Protein AF-A0A336NGI5-F1 (afdb_monomer)

Mean predicted aligned error: 13.51 Å

pLDDT: mean 70.42, std 15.12, range [44.22, 92.12]

Secondary structure (DSSP, 8-state):
--HHHHHHHHHHHHHHHHHT-TTS-HHHHHHHHHHHHHHHHHHHHHHHHHSTTHHHHHHHHTTTTSS---GGGHHHHHHTS-----------

Sequence (92 aa):
MNSSVDFLCDLWMALFKLSNHRGIGDEDCNAIVEVMESVVDALVLKLQDDVPNITKILAILTDFGASELPHRMDSLLRTYEPNLESPIKKVA

Radius of gyration: 18.2 Å; Cα contacts (8 Å, |Δi|>4): 40; chains: 1; bounding box: 48×31×56 Å

Foldseek 3Di:
DPVVLVVLVVLLVVLVVVLPDPPDDPVRSVVSVVVSVVSVVVNVVVVCVVPPCVVVVCCVVVVVPVDDNPPVCVVVVVVPDPPPPDPPPPPD

Organism: Bartonella grahamii (NCBI:txid33045)

Structure (mmCIF, N/CA/C/O backbone):
data_AF-A0A336NGI5-F1
#
_entry.id   AF-A0A336NGI5-F1
#
loop_
_atom_site.group_PDB
_atom_site.id
_atom_site.type_symbol
_atom_site.label_atom_id
_atom_site.label_alt_id
_atom_site.label_comp_id
_atom_site.label_asym_id
_atom_site.label_entity_id
_atom_site.label_seq_id
_atom_site.pdbx_PDB_ins_code
_atom_site.Cartn_x
_atom_site.Cartn_y
_atom_site.Cartn_z
_atom_site.occupancy
_atom_site.B_iso_or_equiv
_atom_site.auth_seq_id
_atom_site.auth_comp_id
_atom_site.auth_asym_id
_atom_site.auth_atom_id
_atom_site.pdbx_PDB_model_num
ATOM 1 N N . MET A 1 1 ? -7.358 -16.769 5.629 1.00 51.56 1 MET A N 1
ATOM 2 C CA . MET A 1 1 ? -6.507 -15.715 5.048 1.00 51.56 1 MET A CA 1
ATOM 3 C C . MET A 1 1 ? -7.335 -14.998 4.003 1.00 51.56 1 MET A C 1
ATOM 5 O O . MET A 1 1 ? -7.97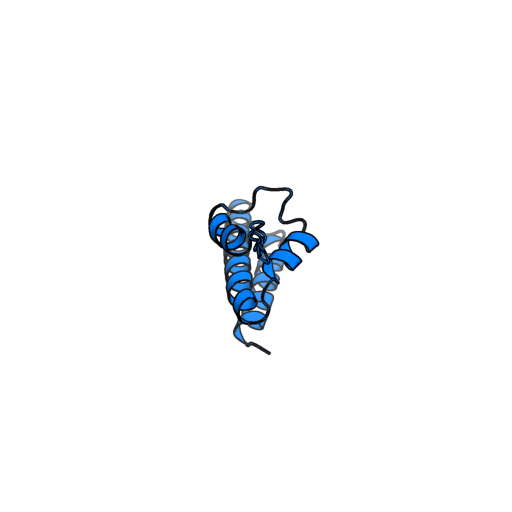8 -15.672 3.204 1.00 51.56 1 MET A O 1
ATOM 9 N N . ASN A 1 2 ? -7.465 -13.678 4.122 1.00 66.25 2 ASN A N 1
ATOM 10 C CA . ASN A 1 2 ? -8.304 -12.881 3.233 1.00 66.25 2 ASN A CA 1
ATOM 11 C C . ASN A 1 2 ? -7.535 -12.711 1.915 1.00 66.25 2 ASN A C 1
ATOM 13 O O . ASN A 1 2 ? -6.570 -11.954 1.861 1.00 66.25 2 ASN A O 1
ATOM 17 N N . SER A 1 3 ? -7.913 -13.463 0.878 1.00 78.44 3 SER A N 1
ATOM 18 C CA . SER A 1 3 ? -7.120 -13.621 -0.352 1.00 78.44 3 SER A CA 1
ATOM 19 C C . SER A 1 3 ? -6.795 -12.303 -1.060 1.00 78.44 3 SER A C 1
ATOM 21 O O . SER A 1 3 ? -5.842 -12.240 -1.829 1.00 78.44 3 SER A O 1
ATOM 23 N N . SER A 1 4 ? -7.572 -11.243 -0.813 1.00 83.31 4 SER A N 1
ATOM 24 C CA . SER A 1 4 ? -7.282 -9.909 -1.341 1.00 83.31 4 SER A CA 1
ATOM 25 C C . SER A 1 4 ? -6.153 -9.195 -0.600 1.00 83.31 4 SER A C 1
ATOM 27 O O . SER A 1 4 ? -5.409 -8.459 -1.232 1.00 83.31 4 SER A O 1
ATOM 29 N N . VAL A 1 5 ? -6.018 -9.383 0.717 1.00 84.19 5 VAL A N 1
ATOM 30 C CA . VAL A 1 5 ? -4.944 -8.755 1.508 1.00 84.19 5 VAL A CA 1
ATOM 31 C C . VAL A 1 5 ? -3.602 -9.368 1.128 1.00 84.19 5 VAL A C 1
ATOM 33 O O . VAL A 1 5 ? -2.664 -8.632 0.840 1.00 84.19 5 VAL A O 1
ATOM 36 N N . ASP A 1 6 ? -3.539 -10.699 1.039 1.00 86.19 6 ASP A N 1
ATOM 37 C CA . ASP A 1 6 ? -2.323 -11.411 0.629 1.00 86.19 6 ASP A CA 1
ATOM 38 C C . ASP A 1 6 ? -1.878 -10.974 -0.779 1.00 86.19 6 ASP A C 1
ATOM 40 O O . ASP A 1 6 ? -0.718 -10.627 -0.984 1.00 86.19 6 ASP A O 1
ATOM 44 N N . PHE A 1 7 ? -2.823 -10.869 -1.724 1.00 91.06 7 PHE A N 1
ATOM 45 C CA . PHE A 1 7 ? -2.553 -10.357 -3.071 1.00 91.06 7 PHE A CA 1
ATOM 46 C C . PHE A 1 7 ? -1.996 -8.925 -3.070 1.00 91.06 7 PHE A C 1
ATOM 48 O O . PHE A 1 7 ? -1.050 -8.634 -3.800 1.00 91.06 7 PHE A O 1
ATOM 55 N N . LEU A 1 8 ? -2.570 -8.019 -2.272 1.00 88.81 8 LEU A N 1
ATOM 56 C CA . LEU A 1 8 ? -2.112 -6.629 -2.210 1.00 88.81 8 LEU A CA 1
ATOM 57 C C . LEU A 1 8 ? -0.715 -6.515 -1.578 1.00 88.81 8 LEU A C 1
ATOM 59 O O . LEU A 1 8 ? 0.103 -5.728 -2.053 1.00 88.81 8 LEU A O 1
ATOM 63 N N . CYS A 1 9 ? -0.412 -7.328 -0.563 1.00 85.62 9 CYS A N 1
ATOM 64 C CA . CYS A 1 9 ? 0.931 -7.428 0.014 1.00 85.62 9 CYS A CA 1
ATOM 65 C C . CYS A 1 9 ? 1.954 -7.929 -1.017 1.00 85.62 9 CYS A C 1
ATOM 67 O O . CYS A 1 9 ? 3.024 -7.334 -1.169 1.00 85.62 9 CYS A O 1
ATOM 69 N N . ASP A 1 10 ? 1.619 -8.988 -1.759 1.00 89.88 10 ASP A N 1
ATOM 70 C CA . ASP A 1 10 ? 2.486 -9.546 -2.802 1.00 89.88 10 ASP A CA 1
ATOM 71 C C . ASP A 1 10 ? 2.723 -8.545 -3.941 1.00 89.88 10 ASP A C 1
ATOM 73 O O . ASP A 1 10 ? 3.854 -8.392 -4.414 1.00 89.88 10 ASP A O 1
ATOM 77 N N . LEU A 1 11 ? 1.679 -7.815 -4.347 1.00 92.12 11 LEU A N 1
ATOM 78 C CA . LEU A 1 11 ? 1.770 -6.761 -5.354 1.00 92.12 11 LEU A CA 1
ATOM 79 C C . LEU A 1 11 ? 2.694 -5.629 -4.896 1.00 92.12 11 LEU A C 1
ATOM 81 O O . LEU A 1 11 ? 3.586 -5.232 -5.645 1.00 92.12 11 LEU A O 1
ATOM 85 N N . TRP A 1 12 ? 2.529 -5.144 -3.663 1.00 91.44 12 TRP A N 1
ATOM 86 C CA . TRP A 1 12 ? 3.394 -4.104 -3.106 1.00 91.44 12 TRP A CA 1
ATOM 87 C C . TRP A 1 12 ? 4.863 -4.549 -3.086 1.00 91.44 12 TRP A C 1
ATOM 89 O O . TRP A 1 12 ? 5.746 -3.818 -3.530 1.00 91.44 12 TRP A O 1
ATOM 99 N N . MET A 1 13 ? 5.131 -5.788 -2.658 1.00 87.31 13 MET A N 1
ATOM 100 C CA . MET A 1 13 ? 6.481 -6.359 -2.641 1.00 87.31 13 MET A CA 1
ATOM 101 C C . MET A 1 13 ? 7.089 -6.503 -4.041 1.00 87.31 13 MET A C 1
ATOM 103 O O . MET A 1 13 ? 8.295 -6.304 -4.212 1.00 87.31 13 MET A O 1
ATOM 107 N N . ALA A 1 14 ? 6.287 -6.865 -5.044 1.00 90.19 14 ALA A N 1
ATOM 108 C CA . ALA A 1 14 ? 6.736 -6.940 -6.431 1.00 90.19 14 ALA A CA 1
ATOM 109 C C . ALA A 1 14 ? 7.093 -5.550 -6.982 1.00 90.19 14 ALA A C 1
ATOM 111 O O . ALA A 1 14 ? 8.154 -5.392 -7.587 1.00 90.19 14 ALA A O 1
ATOM 112 N N . LEU A 1 15 ? 6.259 -4.542 -6.712 1.00 87.38 15 LEU A N 1
ATOM 113 C CA . LEU A 1 15 ? 6.498 -3.154 -7.117 1.00 87.38 15 LEU A CA 1
ATOM 114 C C . LEU A 1 15 ? 7.722 -2.554 -6.419 1.00 87.38 15 LEU A C 1
ATOM 116 O O . LEU A 1 15 ? 8.542 -1.931 -7.082 1.00 87.38 15 LEU A O 1
ATOM 120 N N . PHE A 1 16 ? 7.924 -2.821 -5.127 1.00 84.75 16 PHE A N 1
ATOM 121 C CA . PHE A 1 16 ? 9.119 -2.384 -4.398 1.00 84.75 16 PHE A CA 1
ATOM 122 C C . PHE A 1 16 ? 10.410 -2.979 -4.980 1.00 84.75 16 PHE A C 1
ATOM 124 O O . PHE A 1 16 ? 11.440 -2.313 -5.072 1.00 84.75 16 PHE A O 1
ATOM 131 N N . LYS A 1 17 ? 10.386 -4.251 -5.393 1.00 86.50 17 LYS A N 1
ATOM 132 C CA . LYS A 1 17 ? 11.534 -4.860 -6.085 1.00 86.50 17 LYS A CA 1
ATOM 133 C C . LYS A 1 17 ? 11.770 -4.220 -7.448 1.00 86.50 17 LYS A C 1
ATOM 135 O O . LYS A 1 17 ? 12.922 -4.071 -7.849 1.00 86.50 17 LYS A O 1
ATOM 140 N N . LEU A 1 18 ? 10.688 -3.876 -8.142 1.00 86.44 18 LEU A N 1
ATOM 141 C CA . LEU A 1 18 ? 10.740 -3.233 -9.443 1.00 86.44 18 LEU A CA 1
ATOM 142 C C . LEU A 1 18 ? 11.330 -1.821 -9.326 1.00 86.44 18 LEU A C 1
ATOM 144 O O . LEU A 1 18 ? 12.311 -1.549 -10.004 1.00 86.44 18 LEU A O 1
ATOM 148 N N . SER A 1 19 ? 10.835 -0.976 -8.415 1.00 82.44 19 SER A N 1
ATOM 149 C CA . SER A 1 19 ? 11.338 0.394 -8.213 1.00 82.44 19 SER A CA 1
ATOM 150 C C . SER A 1 19 ? 12.816 0.445 -7.819 1.00 82.44 19 SER A C 1
ATOM 152 O O . SER A 1 19 ? 13.540 1.341 -8.235 1.00 82.44 19 SER A O 1
ATOM 154 N N . ASN A 1 20 ? 13.303 -0.555 -7.082 1.00 82.25 20 ASN A N 1
ATOM 155 C CA . ASN A 1 20 ? 14.717 -0.664 -6.712 1.00 82.25 20 ASN A CA 1
ATOM 156 C C . ASN A 1 20 ? 15.605 -1.316 -7.791 1.00 82.25 20 ASN A C 1
ATOM 158 O O . ASN A 1 20 ? 16.808 -1.513 -7.579 1.00 82.25 20 ASN A O 1
ATOM 162 N N . HIS A 1 21 ? 15.051 -1.699 -8.942 1.00 87.38 21 HIS A N 1
ATOM 163 C CA . HIS A 1 21 ? 15.826 -2.293 -10.021 1.00 87.38 21 HIS A CA 1
ATOM 164 C C . HIS A 1 21 ? 16.667 -1.221 -10.729 1.00 87.38 21 HIS A C 1
ATOM 166 O O . HIS A 1 21 ? 16.133 -0.283 -11.311 1.00 87.38 21 HIS A O 1
ATOM 172 N N . ARG A 1 22 ? 17.997 -1.403 -10.773 1.00 72.75 22 ARG A N 1
ATOM 173 C CA . ARG A 1 22 ? 18.968 -0.439 -11.351 1.00 72.75 22 ARG A CA 1
ATOM 174 C C . ARG A 1 22 ? 18.723 -0.021 -12.809 1.00 72.75 22 ARG A C 1
ATOM 176 O O . ARG A 1 22 ? 19.399 0.879 -13.289 1.00 72.75 22 ARG A O 1
ATOM 183 N N . GLY A 1 23 ? 17.846 -0.718 -13.528 1.00 80.25 23 GLY A N 1
ATOM 184 C CA . GLY A 1 23 ? 17.521 -0.440 -14.929 1.00 80.25 23 GLY A CA 1
ATOM 185 C C . GLY A 1 23 ? 16.292 0.442 -15.152 1.00 80.25 23 GLY A C 1
ATOM 186 O O . GLY A 1 23 ? 15.932 0.646 -16.305 1.00 80.25 23 GLY A O 1
ATOM 187 N N . ILE A 1 24 ? 15.626 0.900 -14.092 1.00 80.06 24 ILE A N 1
ATOM 188 C CA . ILE A 1 24 ? 14.439 1.756 -14.185 1.00 80.06 24 ILE A CA 1
ATOM 189 C C . ILE A 1 24 ? 14.857 3.224 -14.158 1.00 80.06 24 ILE A C 1
ATOM 191 O O . ILE A 1 24 ? 15.679 3.616 -13.333 1.00 80.06 24 ILE A O 1
ATOM 195 N N . GLY A 1 25 ? 14.322 4.015 -15.093 1.00 82.69 25 GLY A N 1
ATOM 196 C CA . GLY A 1 25 ? 14.527 5.462 -15.114 1.00 82.69 25 GLY A CA 1
ATOM 197 C C . GLY A 1 25 ? 13.746 6.156 -13.997 1.00 82.69 25 GLY A C 1
ATOM 198 O O . GLY A 1 25 ? 12.735 5.638 -13.532 1.00 82.69 25 GLY A O 1
ATOM 199 N N . ASP A 1 26 ? 14.189 7.342 -13.580 1.00 82.44 26 ASP A N 1
ATOM 200 C CA . ASP A 1 26 ? 13.596 8.064 -12.442 1.00 82.44 26 ASP A CA 1
ATOM 201 C C . ASP A 1 26 ? 12.089 8.348 -12.621 1.00 82.44 26 ASP A C 1
ATOM 203 O O . ASP A 1 26 ? 11.325 8.256 -11.663 1.00 82.44 26 ASP A O 1
ATOM 207 N N . GLU A 1 27 ? 11.636 8.636 -13.848 1.00 82.44 27 GLU A N 1
ATOM 208 C CA . GLU A 1 27 ? 10.213 8.855 -14.163 1.00 82.44 27 GLU A CA 1
ATOM 209 C C . GLU A 1 27 ? 9.370 7.585 -13.966 1.00 82.44 27 GLU A C 1
ATOM 211 O O . GLU A 1 27 ? 8.313 7.627 -13.335 1.00 82.44 27 GLU A O 1
ATOM 216 N N . ASP A 1 28 ? 9.871 6.442 -14.438 1.00 84.06 28 ASP A N 1
ATOM 217 C CA . ASP A 1 28 ? 9.233 5.138 -14.246 1.00 84.06 28 ASP A CA 1
ATOM 218 C C . ASP A 1 28 ? 9.244 4.737 -12.761 1.00 84.06 28 ASP A C 1
ATOM 220 O O . ASP A 1 28 ? 8.277 4.166 -12.257 1.00 84.06 28 ASP A O 1
ATOM 224 N N . CYS A 1 29 ? 10.317 5.072 -12.035 1.00 82.50 29 CYS A N 1
ATOM 225 C CA . CYS A 1 29 ? 10.420 4.854 -10.595 1.00 82.50 29 CYS A CA 1
ATOM 226 C C . CYS A 1 29 ? 9.351 5.650 -9.834 1.00 82.50 29 CYS A C 1
ATOM 228 O O . CYS A 1 29 ? 8.639 5.077 -9.008 1.00 82.50 29 CYS A O 1
ATOM 230 N N . ASN A 1 30 ? 9.177 6.935 -10.159 1.00 86.50 30 ASN A N 1
ATOM 231 C CA . ASN A 1 30 ? 8.144 7.780 -9.558 1.00 86.50 30 ASN A CA 1
ATOM 232 C C . ASN A 1 30 ? 6.737 7.226 -9.819 1.00 86.50 30 ASN A C 1
ATOM 234 O O . ASN A 1 30 ? 5.953 7.096 -8.882 1.00 86.50 30 ASN A O 1
ATOM 238 N N . ALA A 1 31 ? 6.438 6.814 -11.054 1.00 89.88 31 ALA A N 1
ATOM 239 C CA . ALA A 1 31 ? 5.149 6.204 -11.381 1.00 89.88 31 ALA A CA 1
ATOM 240 C C . ALA A 1 31 ? 4.901 4.902 -10.592 1.00 89.88 31 ALA A C 1
ATOM 242 O O . ALA A 1 31 ? 3.787 4.645 -10.137 1.00 89.88 31 ALA A O 1
ATOM 243 N N . ILE A 1 32 ? 5.935 4.079 -10.382 1.00 87.00 32 ILE A N 1
ATOM 244 C CA . ILE A 1 32 ? 5.826 2.870 -9.553 1.00 87.00 32 ILE A CA 1
ATOM 245 C C . ILE A 1 32 ? 5.535 3.229 -8.092 1.00 87.00 32 ILE A C 1
ATOM 247 O O . ILE A 1 32 ? 4.700 2.573 -7.469 1.00 87.00 32 ILE A O 1
ATOM 251 N N . VAL A 1 33 ? 6.185 4.262 -7.550 1.00 83.50 33 VAL A N 1
ATOM 252 C CA . VAL A 1 33 ? 5.942 4.735 -6.179 1.00 83.50 33 VAL A CA 1
ATOM 253 C C . VAL A 1 33 ? 4.495 5.208 -6.008 1.00 83.50 33 VAL A C 1
ATOM 255 O O . VAL A 1 33 ? 3.842 4.784 -5.056 1.00 83.50 33 VAL A O 1
ATOM 258 N N . GLU A 1 34 ? 3.941 5.969 -6.955 1.00 87.25 34 GLU A N 1
ATOM 259 C CA . GLU A 1 34 ? 2.528 6.392 -6.921 1.00 87.25 34 GLU A CA 1
ATOM 260 C C . GLU A 1 34 ? 1.554 5.195 -6.912 1.00 87.25 34 GLU A C 1
ATOM 262 O O . GLU A 1 34 ? 0.548 5.174 -6.191 1.00 87.25 34 GLU A O 1
ATOM 267 N N . VAL A 1 35 ? 1.857 4.143 -7.681 1.00 88.50 35 VAL A N 1
ATOM 268 C CA . VAL A 1 35 ? 1.064 2.904 -7.661 1.00 88.50 35 VAL A CA 1
ATOM 269 C C . VAL A 1 35 ? 1.203 2.193 -6.314 1.00 88.50 35 VAL A C 1
ATOM 271 O O . VAL A 1 35 ? 0.213 1.688 -5.783 1.00 88.50 35 VAL A O 1
ATOM 274 N N . MET A 1 36 ? 2.403 2.163 -5.730 1.00 87.00 36 MET A N 1
ATOM 275 C CA . MET A 1 36 ? 2.629 1.571 -4.410 1.00 87.00 36 MET A CA 1
ATOM 276 C C . MET A 1 36 ? 1.835 2.285 -3.312 1.00 87.00 36 MET A C 1
ATOM 278 O O . MET A 1 36 ? 1.269 1.601 -2.459 1.00 87.00 36 MET A O 1
ATOM 282 N N . GLU A 1 37 ? 1.734 3.615 -3.346 1.00 84.69 37 GLU A N 1
ATOM 283 C CA . GLU A 1 37 ? 0.885 4.389 -2.425 1.00 84.69 37 GLU A CA 1
ATOM 284 C C . GLU A 1 37 ? -0.589 3.977 -2.545 1.00 84.69 37 GLU A C 1
ATOM 286 O O . GLU A 1 37 ? -1.239 3.675 -1.544 1.00 84.69 37 GLU A O 1
ATOM 291 N N . SER A 1 38 ? -1.093 3.829 -3.773 1.00 88.31 38 SER A N 1
ATOM 292 C CA . SER A 1 38 ? -2.469 3.369 -4.019 1.00 88.31 38 SER A CA 1
ATOM 293 C C . SER A 1 38 ? -2.731 1.951 -3.483 1.00 88.31 38 SER A C 1
ATOM 295 O O . SER A 1 38 ? -3.831 1.641 -3.018 1.00 88.31 38 SER A O 1
ATOM 297 N N . VAL A 1 39 ? -1.728 1.067 -3.530 1.00 86.12 39 VAL A N 1
ATOM 298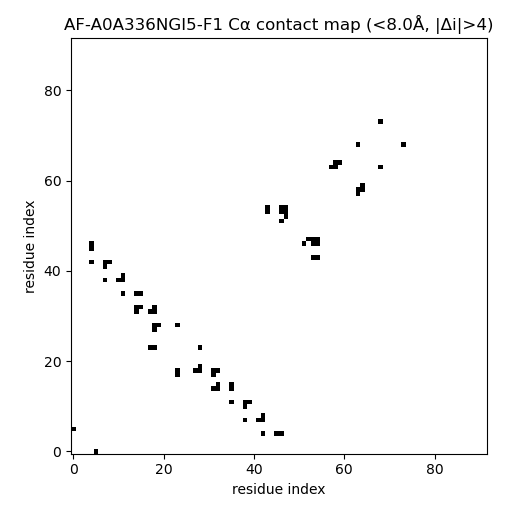 C CA . VAL A 1 39 ? -1.816 -0.287 -2.954 1.00 86.12 39 VAL A CA 1
ATOM 299 C C . VAL A 1 39 ? -1.853 -0.236 -1.424 1.00 86.12 39 VAL A C 1
ATOM 301 O O . VAL A 1 39 ? -2.615 -0.989 -0.813 1.00 86.12 39 VAL A O 1
ATOM 304 N N . VAL A 1 40 ? -1.083 0.662 -0.800 1.00 83.62 40 VAL A N 1
ATOM 305 C CA . VAL A 1 40 ? -1.121 0.888 0.655 1.00 83.62 40 VAL A CA 1
ATOM 306 C C . VAL A 1 40 ? -2.501 1.385 1.088 1.00 83.62 40 VAL A C 1
ATOM 308 O O . VAL A 1 40 ? -3.063 0.835 2.035 1.00 83.62 40 VAL A O 1
ATOM 311 N N . ASP A 1 41 ? -3.096 2.334 0.366 1.00 82.06 41 ASP A N 1
ATOM 312 C CA . ASP A 1 41 ? -4.457 2.814 0.642 1.00 82.06 41 ASP A CA 1
ATOM 313 C C . ASP A 1 41 ? -5.489 1.673 0.583 1.00 82.06 41 ASP A C 1
ATOM 315 O O . ASP A 1 41 ? -6.329 1.524 1.476 1.00 82.06 41 ASP A O 1
ATOM 319 N N . ALA A 1 42 ? -5.405 0.812 -0.438 1.00 85.88 42 ALA A N 1
ATOM 320 C CA . ALA A 1 42 ? -6.288 -0.345 -0.576 1.00 85.88 42 ALA A CA 1
ATOM 321 C C . ALA A 1 42 ? -6.105 -1.368 0.561 1.00 85.88 42 ALA A C 1
ATOM 323 O O . ALA A 1 42 ? -7.094 -1.918 1.056 1.00 85.88 42 ALA A O 1
ATOM 324 N N . LEU A 1 43 ? -4.862 -1.606 0.998 1.00 82.69 43 LEU A N 1
ATOM 325 C CA . LEU A 1 43 ? -4.549 -2.447 2.158 1.00 82.69 43 LEU A CA 1
ATOM 326 C C . LEU A 1 43 ? -5.157 -1.874 3.434 1.00 82.69 43 LEU A C 1
ATOM 328 O O . LEU A 1 43 ? -5.802 -2.606 4.181 1.00 82.69 43 LEU A O 1
ATOM 332 N N . VAL A 1 44 ? -4.993 -0.573 3.666 1.00 77.12 44 VAL A N 1
ATOM 333 C CA . VAL A 1 44 ? -5.543 0.118 4.834 1.00 77.12 44 VAL A CA 1
ATOM 334 C C . VAL A 1 44 ? -7.062 -0.017 4.877 1.00 77.12 44 VAL A C 1
ATOM 336 O O . VAL A 1 44 ? -7.595 -0.403 5.915 1.00 77.12 44 VAL A O 1
ATOM 339 N N . LEU A 1 45 ? -7.753 0.234 3.763 1.00 79.31 45 LEU A N 1
ATOM 340 C CA . LEU A 1 45 ? -9.210 0.098 3.681 1.00 79.31 45 LEU A CA 1
ATOM 341 C C . LEU A 1 45 ? -9.668 -1.341 3.942 1.00 79.31 45 LEU A C 1
ATOM 343 O O . LEU A 1 45 ? -10.593 -1.560 4.717 1.00 79.31 45 LEU A O 1
ATOM 347 N N . LYS A 1 46 ? -9.000 -2.335 3.343 1.00 80.19 46 LYS A N 1
ATOM 348 C CA . LYS A 1 46 ? -9.348 -3.750 3.547 1.00 80.19 46 LYS A CA 1
ATOM 349 C C . LYS A 1 46 ? -9.104 -4.221 4.971 1.00 80.19 46 LYS A C 1
ATOM 351 O O . LYS A 1 46 ? -9.90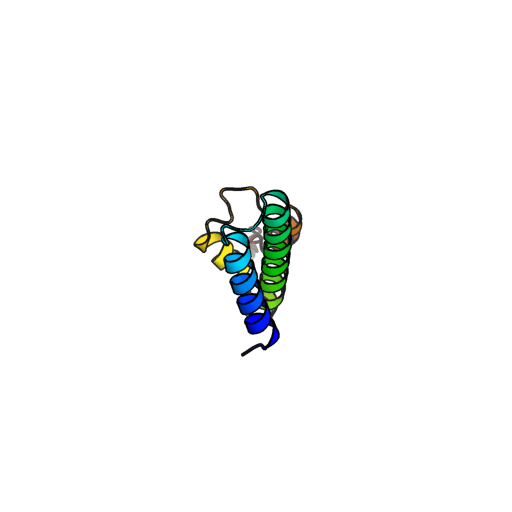2 -4.976 5.513 1.00 80.19 46 LYS A O 1
ATOM 356 N N . LEU A 1 47 ? -8.005 -3.785 5.572 1.00 76.00 47 LEU A N 1
ATOM 357 C CA . LEU A 1 47 ? -7.652 -4.175 6.926 1.00 76.00 47 LEU A CA 1
ATOM 358 C C . LEU A 1 47 ? -8.509 -3.451 7.969 1.00 76.00 47 LEU A C 1
ATOM 360 O O . LEU A 1 47 ? -8.695 -4.004 9.045 1.00 76.00 47 LEU A O 1
ATOM 364 N N . GLN A 1 48 ? -9.046 -2.257 7.687 1.00 70.12 48 GLN A N 1
ATOM 365 C CA . GLN A 1 48 ? -9.964 -1.564 8.601 1.00 70.12 48 GLN A CA 1
ATOM 366 C C . GLN A 1 48 ? -11.229 -2.377 8.904 1.00 70.12 48 GLN A C 1
ATOM 368 O O . GLN A 1 48 ? -11.685 -2.354 10.048 1.00 70.12 48 GLN A O 1
ATOM 373 N N . ASP A 1 49 ? -11.755 -3.103 7.914 1.00 71.06 49 ASP A N 1
ATOM 374 C CA . ASP A 1 49 ? -12.946 -3.946 8.069 1.00 71.06 49 ASP A CA 1
ATOM 375 C C . ASP A 1 49 ? -12.669 -5.193 8.933 1.00 71.06 49 ASP A C 1
ATOM 377 O O . ASP A 1 49 ? -13.518 -5.605 9.724 1.00 71.06 49 ASP A O 1
ATOM 381 N N . ASP A 1 50 ? -11.469 -5.775 8.811 1.00 68.62 50 ASP A N 1
ATOM 382 C CA . ASP A 1 50 ? -11.082 -7.019 9.495 1.00 68.62 50 ASP A CA 1
ATOM 383 C C . ASP A 1 50 ? -10.443 -6.774 10.877 1.00 68.62 50 ASP A C 1
ATOM 385 O O . ASP A 1 50 ? -10.657 -7.533 11.826 1.00 68.62 50 ASP A O 1
ATOM 389 N N . VAL A 1 51 ? -9.631 -5.722 10.998 1.00 69.81 51 VAL A N 1
ATOM 390 C CA . VAL A 1 51 ? -8.892 -5.333 12.204 1.00 69.81 51 VAL A CA 1
ATOM 391 C C . VAL A 1 51 ? -9.067 -3.827 12.424 1.00 69.81 51 VAL A C 1
ATOM 393 O O . VAL A 1 51 ? -8.242 -3.012 11.990 1.00 69.81 51 VAL A O 1
ATOM 396 N N . PRO A 1 52 ? -10.123 -3.426 13.152 1.00 62.88 52 PRO A N 1
ATOM 397 C CA . PRO A 1 52 ? -10.319 -2.037 13.530 1.00 62.88 52 PRO A CA 1
ATOM 398 C C . PRO A 1 52 ? -9.059 -1.498 14.220 1.00 62.88 52 PRO A C 1
ATOM 400 O O . PRO A 1 52 ? -8.487 -2.159 15.088 1.00 62.88 52 PRO A O 1
ATOM 403 N N . ASN A 1 53 ? -8.645 -0.277 13.871 1.00 64.31 53 ASN A N 1
ATOM 404 C CA . ASN A 1 53 ? -7.428 0.402 14.355 1.00 64.31 53 ASN A CA 1
ATOM 405 C C . ASN A 1 53 ? -6.092 -0.026 13.726 1.00 64.31 53 ASN A C 1
ATOM 407 O O . ASN A 1 53 ? -5.065 0.553 14.086 1.00 64.31 53 ASN A O 1
ATOM 411 N N . ILE A 1 54 ? -6.061 -0.945 12.759 1.00 68.56 54 ILE A N 1
ATOM 412 C CA . ILE A 1 54 ? -4.813 -1.299 12.059 1.00 68.56 54 ILE A CA 1
ATOM 413 C C . ILE A 1 54 ? -4.143 -0.096 11.385 1.00 68.56 54 ILE A C 1
ATOM 415 O O . ILE A 1 54 ? -2.926 0.008 11.401 1.00 68.56 54 ILE A O 1
ATOM 419 N N . THR A 1 55 ? -4.920 0.876 10.900 1.00 62.69 55 THR A N 1
ATOM 420 C CA . THR A 1 55 ? -4.409 2.146 10.364 1.00 62.69 55 THR A CA 1
ATOM 421 C C . THR A 1 55 ? -3.659 2.955 11.417 1.00 62.69 55 THR A C 1
ATOM 423 O O . THR A 1 55 ? -2.604 3.499 11.123 1.00 62.69 55 THR A O 1
ATOM 426 N N . LYS A 1 56 ? -4.170 3.004 12.659 1.00 59.91 56 LYS A N 1
ATOM 427 C CA . LYS A 1 56 ? -3.485 3.667 13.781 1.00 59.91 56 LYS A CA 1
ATOM 428 C C . LYS A 1 56 ? -2.195 2.924 14.137 1.00 59.91 56 LYS A C 1
ATOM 430 O O . LYS A 1 56 ? -1.180 3.562 14.372 1.00 59.91 56 LYS A O 1
ATOM 435 N N . ILE A 1 57 ? -2.223 1.590 14.146 1.00 63.59 57 ILE A N 1
ATOM 436 C CA . ILE A 1 57 ? -1.050 0.759 14.457 1.00 63.59 57 ILE A CA 1
ATOM 437 C C . ILE A 1 57 ? 0.028 0.903 13.377 1.00 63.59 57 ILE A C 1
ATOM 439 O O . ILE A 1 57 ? 1.187 1.114 13.714 1.00 63.59 57 ILE A O 1
ATOM 443 N N . LEU A 1 58 ? -0.344 0.838 12.096 1.00 65.00 58 LEU A N 1
ATOM 444 C CA . LEU A 1 58 ? 0.581 1.035 10.980 1.00 65.00 58 LEU A CA 1
ATOM 445 C C . LEU A 1 58 ? 1.166 2.447 11.003 1.00 65.00 58 LEU A C 1
ATOM 447 O O . LEU A 1 58 ? 2.381 2.570 10.964 1.00 65.00 58 LEU A O 1
ATOM 451 N N . ALA A 1 59 ? 0.341 3.481 11.194 1.00 59.56 59 ALA A N 1
ATOM 452 C CA . ALA A 1 59 ? 0.817 4.860 11.293 1.00 59.56 59 ALA A CA 1
ATOM 453 C C . ALA A 1 59 ? 1.861 5.057 12.408 1.00 59.56 59 ALA A C 1
ATOM 455 O O . ALA A 1 59 ? 2.879 5.707 12.187 1.00 59.56 59 ALA A O 1
ATOM 456 N N . ILE A 1 60 ? 1.645 4.435 13.575 1.00 54.09 60 ILE A N 1
ATOM 457 C CA . ILE A 1 60 ? 2.595 4.447 14.698 1.00 54.09 60 ILE A CA 1
ATOM 458 C C . ILE A 1 60 ? 3.877 3.664 14.369 1.00 54.09 60 ILE A C 1
ATOM 460 O O . ILE A 1 60 ? 4.966 4.103 14.721 1.00 54.09 60 ILE A O 1
ATOM 464 N N . LEU A 1 61 ? 3.767 2.492 13.734 1.00 51.22 61 LEU A N 1
ATOM 465 C CA . LEU A 1 61 ? 4.909 1.604 13.476 1.00 51.22 61 LEU A CA 1
ATOM 466 C C . LEU A 1 61 ? 5.801 2.072 12.325 1.00 51.22 61 LEU A C 1
ATOM 468 O O . LEU A 1 61 ? 7.003 1.821 12.357 1.00 51.22 61 LEU A O 1
ATOM 472 N N . THR A 1 62 ? 5.230 2.701 11.301 1.00 58.47 62 THR A N 1
ATOM 473 C CA . THR A 1 62 ? 5.965 3.109 10.096 1.00 58.47 62 THR A CA 1
ATOM 474 C C . THR A 1 62 ? 6.373 4.577 10.113 1.00 58.47 62 THR A C 1
ATOM 476 O O . THR A 1 62 ? 6.865 5.063 9.101 1.00 58.47 62 THR A O 1
ATOM 479 N N . ASP A 1 63 ? 6.138 5.291 11.219 1.00 52.12 63 ASP A N 1
ATOM 480 C CA . ASP A 1 63 ? 6.313 6.747 11.310 1.00 52.12 63 ASP A CA 1
ATOM 481 C C . ASP A 1 63 ? 5.557 7.490 10.185 1.00 52.12 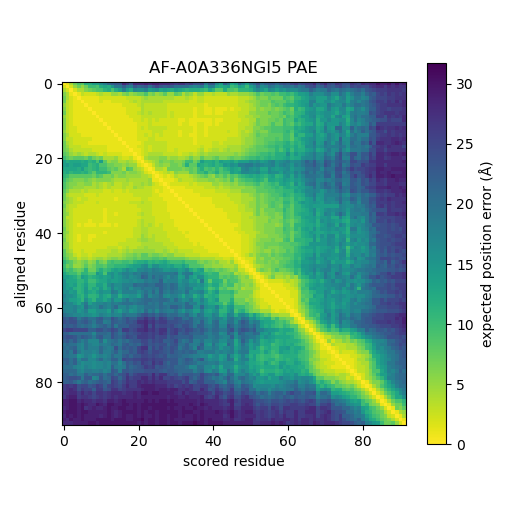63 ASP A C 1
ATOM 483 O O . ASP A 1 63 ? 5.993 8.520 9.662 1.00 52.12 63 ASP A O 1
ATOM 487 N N . PHE A 1 64 ? 4.395 6.937 9.797 1.00 48.03 64 PHE A N 1
ATOM 488 C CA . PHE A 1 64 ? 3.438 7.549 8.866 1.00 48.03 64 PHE A CA 1
ATOM 489 C C . PHE A 1 64 ? 2.805 8.747 9.598 1.00 48.03 64 PHE A C 1
ATOM 491 O O . PHE A 1 64 ? 1.702 8.679 10.138 1.00 48.03 64 PHE A O 1
ATOM 498 N N . GLY A 1 65 ? 3.590 9.808 9.746 1.00 44.22 65 GLY A N 1
ATOM 499 C CA . GLY A 1 65 ? 3.320 10.905 10.670 1.00 44.22 65 GLY A CA 1
ATOM 500 C C . GLY A 1 65 ? 4.437 11.948 10.777 1.00 44.22 65 GLY A C 1
ATOM 501 O O . GLY A 1 65 ? 4.180 13.027 11.303 1.00 44.22 65 GLY A O 1
ATOM 502 N N . ALA A 1 66 ? 5.642 11.693 10.247 1.00 48.56 66 ALA A N 1
ATOM 503 C CA . ALA A 1 66 ? 6.649 12.747 10.046 1.00 48.56 66 ALA A CA 1
ATOM 504 C C . ALA A 1 66 ? 6.436 13.548 8.742 1.00 48.56 66 ALA A C 1
ATOM 506 O O . ALA A 1 66 ? 6.910 14.675 8.616 1.00 48.56 66 ALA A O 1
ATOM 507 N N . SER A 1 67 ? 5.693 12.980 7.791 1.00 50.00 67 SER A N 1
ATOM 508 C CA . SER A 1 67 ? 5.116 13.679 6.642 1.00 50.00 67 SER A CA 1
ATOM 509 C C . SER A 1 67 ? 3.608 13.722 6.855 1.00 50.00 67 SER A C 1
ATOM 511 O O . SER A 1 67 ? 3.044 12.716 7.287 1.00 50.00 67 SER A O 1
ATOM 513 N N . GLU A 1 68 ? 2.977 14.873 6.610 1.00 50.62 68 GLU A N 1
ATOM 514 C CA . GLU A 1 68 ? 1.528 15.063 6.752 1.00 50.62 68 GLU A CA 1
ATOM 515 C C . GLU A 1 68 ? 0.764 13.849 6.209 1.00 50.62 68 GLU A C 1
ATOM 517 O O . GLU A 1 68 ? 0.978 13.423 5.072 1.00 50.62 68 GLU A O 1
ATOM 522 N N . LEU A 1 69 ? -0.109 13.275 7.047 1.00 53.78 69 LEU A N 1
ATOM 523 C CA . LEU A 1 69 ? -1.034 12.240 6.603 1.00 53.78 69 LEU A CA 1
ATOM 524 C C . LEU A 1 69 ? -1.811 12.773 5.389 1.00 53.78 69 LEU A C 1
ATOM 526 O O . LEU A 1 69 ? -2.231 13.933 5.408 1.00 53.78 69 LEU A O 1
ATOM 530 N N . PRO A 1 70 ? -2.030 11.959 4.340 1.00 55.25 70 PRO A N 1
ATOM 531 C CA . PRO A 1 70 ? -2.817 12.388 3.195 1.00 55.25 70 PRO A CA 1
ATOM 532 C C . PRO A 1 70 ? -4.164 12.943 3.666 1.00 55.25 70 PRO A C 1
ATOM 534 O O . PRO A 1 70 ? -4.876 12.259 4.398 1.00 55.25 70 PRO A O 1
ATOM 537 N N . HIS A 1 71 ? -4.562 14.134 3.202 1.00 60.78 71 HIS A N 1
ATOM 538 C CA . HIS A 1 71 ? -5.817 14.795 3.615 1.00 60.78 71 HIS A CA 1
ATOM 539 C C . HIS A 1 71 ? -7.072 13.912 3.497 1.00 60.78 71 HIS A C 1
ATOM 541 O O . HIS A 1 71 ? -8.079 14.116 4.172 1.00 60.78 71 HIS A O 1
ATOM 547 N N . ARG A 1 72 ? -7.033 12.883 2.643 1.00 55.62 72 ARG A N 1
ATOM 548 C CA . ARG A 1 72 ? -8.113 11.894 2.506 1.00 55.62 72 ARG A CA 1
ATOM 549 C C . ARG A 1 72 ? -8.322 11.051 3.771 1.00 55.62 72 ARG A C 1
ATOM 551 O O . ARG A 1 72 ? -9.415 10.528 3.974 1.00 55.62 72 ARG A O 1
ATOM 558 N N . MET A 1 73 ? -7.310 10.942 4.628 1.00 55.69 73 MET A N 1
ATOM 559 C CA . MET A 1 73 ? -7.349 10.213 5.894 1.00 55.69 73 MET A CA 1
ATOM 560 C C . MET A 1 73 ? -7.879 11.060 7.059 1.00 55.69 73 MET A C 1
ATOM 562 O O . MET A 1 73 ? -8.265 10.488 8.078 1.00 55.69 73 MET A O 1
ATOM 566 N N . ASP A 1 74 ? -8.006 12.382 6.905 1.00 62.81 74 ASP A N 1
ATOM 567 C CA . ASP A 1 74 ? -8.487 13.286 7.963 1.00 62.81 74 ASP A CA 1
ATOM 568 C C . ASP A 1 74 ? -9.895 12.907 8.444 1.00 62.81 74 ASP A C 1
ATOM 570 O O . ASP A 1 74 ? -10.175 12.870 9.642 1.00 62.81 74 ASP A O 1
ATOM 574 N N . SER A 1 75 ? -10.787 12.543 7.517 1.00 61.88 75 SER A N 1
ATOM 575 C CA . SER A 1 75 ? -12.148 12.108 7.858 1.00 61.88 75 SER A CA 1
ATOM 576 C C . SER A 1 75 ? -12.159 10.790 8.639 1.00 61.88 75 SER A C 1
ATOM 578 O O . SER A 1 75 ? -13.003 10.599 9.519 1.00 61.88 75 SER A O 1
ATOM 580 N N . LEU A 1 76 ? -11.234 9.878 8.330 1.00 60.31 76 LEU A N 1
ATOM 581 C CA . LEU A 1 76 ? -11.107 8.603 9.035 1.00 60.31 76 LEU A CA 1
ATOM 582 C C . LEU A 1 76 ? -10.578 8.848 10.447 1.00 60.31 76 LEU A C 1
ATOM 584 O O . LEU A 1 76 ? -11.165 8.361 11.407 1.00 60.31 76 LEU A O 1
ATOM 588 N N . LEU A 1 77 ? -9.540 9.673 10.595 1.00 59.25 77 LEU A N 1
ATOM 589 C CA . LEU A 1 77 ? -8.987 10.039 11.899 1.00 59.25 77 LEU A CA 1
ATOM 590 C C . LEU A 1 77 ? -10.023 10.737 12.782 1.00 59.25 77 LEU A C 1
ATOM 592 O O . LEU A 1 77 ? -10.181 10.350 13.937 1.00 59.25 77 LEU A O 1
ATOM 596 N N . ARG A 1 78 ? -10.792 11.678 12.224 1.00 63.84 78 ARG A N 1
ATOM 597 C CA . ARG A 1 78 ? -11.857 12.405 12.931 1.00 63.84 78 ARG A CA 1
ATOM 598 C C . ARG A 1 78 ? -13.013 11.509 13.375 1.00 63.84 78 ARG A C 1
ATOM 600 O O . ARG A 1 78 ? -13.600 11.739 14.424 1.00 63.84 78 ARG A O 1
ATOM 607 N N . THR A 1 79 ? -13.326 10.459 12.615 1.00 59.31 79 THR A N 1
ATOM 608 C CA . THR A 1 79 ? -14.354 9.471 13.002 1.00 59.31 79 THR A CA 1
ATOM 609 C C . THR A 1 79 ? -13.946 8.680 14.250 1.00 59.31 79 THR A C 1
ATOM 611 O O . THR 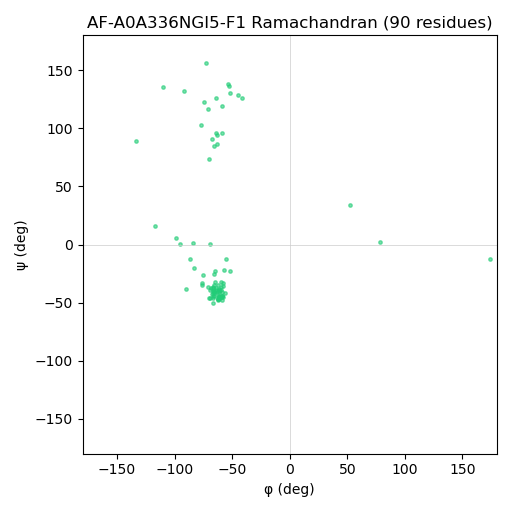A 1 79 ? -14.800 8.202 14.994 1.00 59.31 79 THR A O 1
ATOM 614 N N . TYR A 1 80 ? -12.641 8.574 14.506 1.00 50.78 80 TYR A N 1
ATOM 615 C CA . TYR A 1 80 ? -12.071 7.856 15.644 1.00 50.78 80 TYR A CA 1
ATOM 616 C C . TYR A 1 80 ? -11.303 8.765 16.612 1.00 50.78 80 TYR A C 1
ATOM 618 O O . TYR A 1 80 ? -10.518 8.250 17.425 1.00 50.78 80 TYR A O 1
ATOM 626 N N . GLU A 1 81 ? -11.500 10.086 16.529 1.00 57.75 81 GLU A N 1
ATOM 627 C CA . GLU A 1 81 ? -11.104 11.004 17.591 1.00 57.75 81 GLU A CA 1
ATOM 628 C C . GLU A 1 81 ? -11.943 10.647 18.821 1.00 57.75 81 GLU A C 1
ATOM 630 O O . GLU A 1 81 ? -13.171 10.550 18.724 1.00 57.75 81 GLU A O 1
ATOM 635 N N . PRO A 1 82 ? -11.313 10.380 19.976 1.00 45.94 82 PRO A N 1
ATOM 636 C CA . PRO A 1 82 ? -12.063 10.107 21.185 1.00 45.94 82 PRO A CA 1
ATOM 637 C C . PRO A 1 82 ? -12.931 11.329 21.472 1.00 45.94 82 PRO A C 1
ATOM 639 O O . PRO A 1 82 ? -12.418 12.431 21.659 1.00 45.94 82 PRO A O 1
ATOM 642 N N . ASN A 1 83 ? -14.248 11.131 21.492 1.00 53.91 83 ASN A N 1
ATOM 643 C CA . ASN A 1 83 ? -15.181 12.165 21.900 1.00 53.91 83 ASN A CA 1
ATOM 644 C C . ASN A 1 83 ? -14.887 12.451 23.382 1.00 53.91 83 ASN A C 1
ATOM 646 O O . ASN A 1 83 ? -15.309 11.710 24.268 1.00 53.91 83 ASN A O 1
ATOM 650 N N . LEU A 1 84 ? -14.072 13.476 23.646 1.00 49.47 84 LEU A N 1
ATOM 651 C CA . LEU A 1 84 ? -13.667 13.904 24.991 1.00 49.47 84 LEU A CA 1
ATOM 652 C C . LEU A 1 84 ? -14.834 14.518 25.777 1.00 49.47 84 LEU A C 1
ATOM 654 O O . LEU A 1 84 ? -14.668 14.889 26.941 1.00 49.47 84 LEU A O 1
ATOM 658 N N . GLU A 1 85 ? -16.027 14.585 25.181 1.00 49.84 85 GLU A N 1
ATOM 659 C CA . GLU A 1 85 ? -17.271 14.786 25.906 1.00 49.84 85 GLU A CA 1
ATOM 660 C C . GLU A 1 85 ? -17.552 13.570 26.793 1.00 49.84 85 GLU A C 1
ATOM 662 O O . GLU A 1 85 ? -18.266 12.627 26.452 1.00 49.84 85 GLU A O 1
ATOM 667 N N . SER A 1 86 ? -16.953 13.612 27.983 1.00 49.84 86 SER A N 1
ATOM 668 C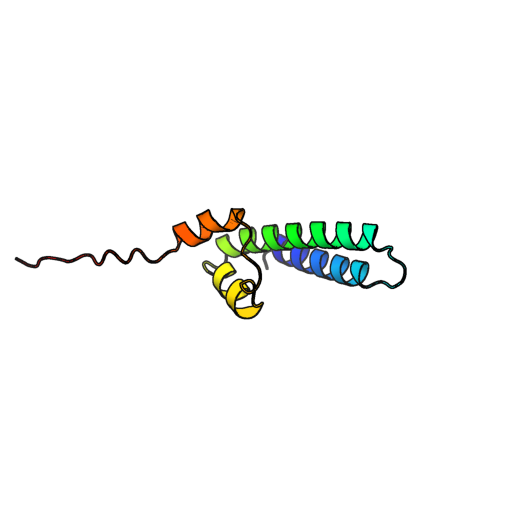 CA . SER A 1 86 ? -17.371 12.817 29.126 1.00 49.84 86 SER A CA 1
ATOM 669 C C . SER A 1 86 ? -18.895 12.894 29.245 1.00 49.84 86 SER A C 1
ATOM 671 O O . SER A 1 86 ? -19.439 14.004 29.303 1.00 49.84 86 SER A O 1
ATOM 673 N N . PRO A 1 87 ? -19.614 11.763 29.348 1.00 47.75 87 PRO A N 1
ATOM 674 C CA . PRO A 1 87 ? -20.966 11.810 29.848 1.00 47.75 87 PRO A CA 1
ATOM 675 C C . PRO A 1 87 ? -20.849 12.192 31.323 1.00 47.75 87 PRO A C 1
ATOM 677 O O . PRO A 1 87 ? -20.715 11.332 32.195 1.00 47.75 87 PRO A O 1
ATOM 680 N N . ILE A 1 88 ? -20.894 13.494 31.616 1.00 55.25 88 ILE A N 1
ATOM 681 C CA . ILE A 1 88 ? -21.181 13.988 32.957 1.00 55.25 88 ILE A CA 1
ATOM 682 C C . ILE A 1 88 ? -22.602 13.512 33.257 1.00 55.25 88 ILE A C 1
ATOM 684 O O . ILE A 1 88 ? -23.589 14.209 33.026 1.00 55.25 88 ILE A O 1
ATOM 688 N N . LYS A 1 89 ? -22.721 12.286 33.771 1.00 47.88 89 LYS A N 1
ATOM 689 C CA . LYS A 1 89 ? -23.886 11.878 34.539 1.00 47.88 89 LYS A CA 1
ATOM 690 C C . LYS A 1 89 ? -23.888 12.771 35.772 1.00 47.88 89 LYS A C 1
ATOM 692 O O . LYS A 1 89 ? -23.230 12.471 36.764 1.00 47.88 89 LYS A O 1
ATOM 697 N N . LYS A 1 90 ? -24.627 13.881 35.704 1.00 49.16 90 LYS A N 1
ATOM 698 C CA . LYS A 1 90 ? -25.209 14.482 36.903 1.00 49.16 90 LYS A CA 1
ATOM 699 C C . LYS A 1 90 ? -26.099 13.408 37.521 1.00 49.16 90 LYS A C 1
ATOM 701 O O . LYS A 1 90 ? -27.216 13.187 37.065 1.00 49.16 90 LYS A O 1
ATOM 706 N N . VAL A 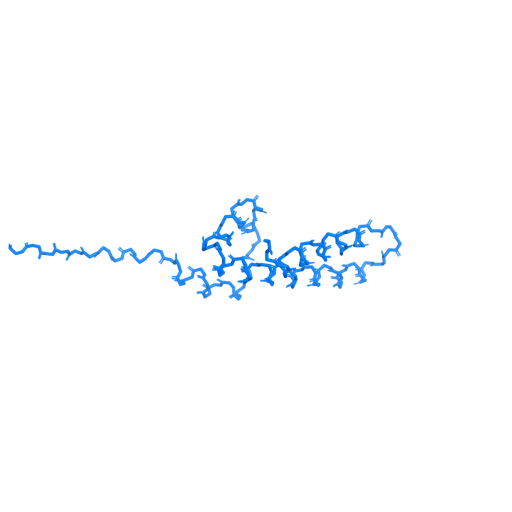1 91 ? -25.558 12.685 38.493 1.00 47.38 91 VAL A N 1
ATOM 707 C CA . VAL A 1 91 ? -26.377 11.946 39.449 1.00 47.38 91 VAL A CA 1
ATOM 708 C C . VAL A 1 91 ? -27.009 13.017 40.335 1.00 47.38 91 VAL A C 1
ATOM 710 O O . VAL A 1 91 ? -26.290 13.827 40.921 1.00 47.38 91 VAL A O 1
ATOM 713 N N . ALA A 1 92 ? -28.338 13.093 40.271 1.00 55.31 92 ALA A N 1
ATOM 714 C CA . ALA A 1 92 ? -29.174 13.967 41.086 1.00 55.31 92 ALA A CA 1
ATOM 715 C C . ALA A 1 92 ? -29.217 13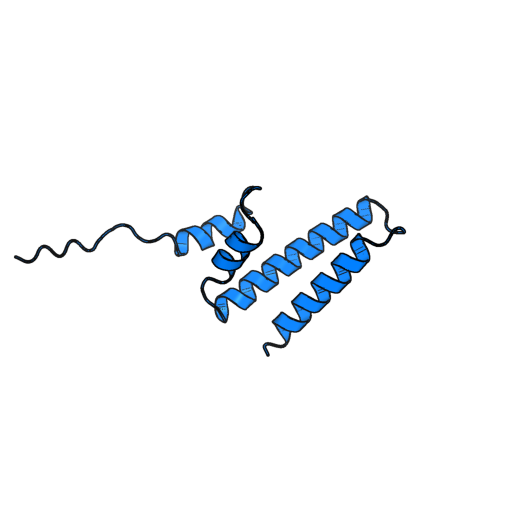.494 42.544 1.00 55.31 92 ALA A C 1
ATOM 717 O O . ALA A 1 92 ? -29.051 12.271 42.763 1.00 55.31 92 ALA A O 1
#

Nearest PDB structures (foldseek):
  6dkm-assembly1_A  TM=8.572E-01  e=1.528E+00  synthetic construct
  8eja-assembly1_B  TM=5.224E-01  e=4.184E+00  synthetic construct
  8oir-assembly1_Aa  TM=4.554E-01  e=3.464E+00  Homo sapiens
  3aai-assembly1_B  TM=5.171E-01  e=7.852E+00  Thermus thermophilus HB8

Solvent-accessible surface area (backbone atoms only — not comparable to full-atom va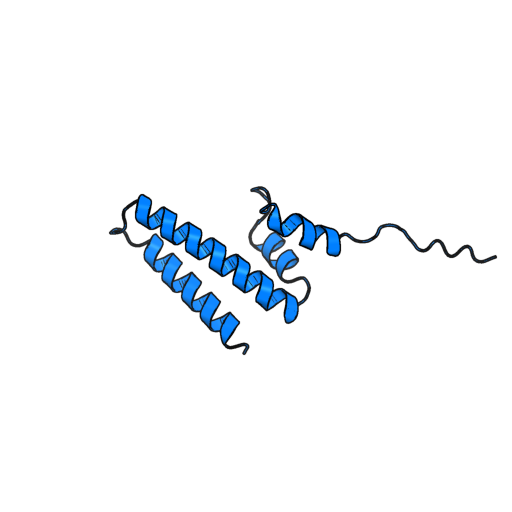lues): 5603 Å² total; per-residue (Å²): 130,64,69,65,57,57,50,44,53,52,50,43,55,51,48,54,55,50,52,69,35,91,86,58,52,72,69,60,30,51,54,45,50,57,51,44,51,55,43,50,53,53,47,46,60,58,39,40,78,77,39,75,60,46,59,60,51,48,29,66,74,68,54,59,62,86,53,84,68,60,75,83,48,51,64,60,52,60,74,67,50,78,75,79,75,67,84,78,74,79,79,128